Protein AF-A0A3D4LJ20-F1 (afdb_monomer_lite)

Radius of gyration: 19.19 Å; chains: 1; bounding box: 56×27×40 Å

Structure (mmCIF, N/CA/C/O backbone):
data_AF-A0A3D4LJ20-F1
#
_entry.id   AF-A0A3D4LJ20-F1
#
loop_
_atom_site.group_PDB
_atom_site.id
_atom_site.type_symbol
_atom_site.label_atom_id
_atom_site.label_alt_id
_atom_site.label_comp_id
_atom_site.label_asym_id
_atom_site.label_entity_id
_atom_site.label_seq_id
_atom_site.pdbx_PDB_ins_code
_atom_site.Cartn_x
_atom_site.Cartn_y
_atom_site.Cartn_z
_atom_site.occupancy
_atom_site.B_iso_or_equiv
_atom_site.auth_seq_id
_atom_site.auth_comp_id
_atom_site.auth_asym_id
_atom_site.auth_atom_id
_atom_site.pdbx_PDB_model_num
ATOM 1 N N . ASN A 1 1 ? 42.325 -20.662 -25.506 1.00 48.06 1 ASN A N 1
ATOM 2 C CA . ASN A 1 1 ? 42.142 -19.654 -24.440 1.00 48.06 1 ASN A CA 1
ATOM 3 C C . ASN A 1 1 ? 41.198 -18.558 -24.934 1.00 48.06 1 ASN A C 1
ATOM 5 O O . ASN A 1 1 ? 41.685 -17.575 -25.461 1.00 48.06 1 ASN A O 1
ATOM 9 N N . ILE A 1 2 ? 39.873 -18.722 -24.829 1.00 48.69 2 ILE A N 1
ATOM 10 C CA . ILE A 1 2 ? 38.915 -17.617 -25.037 1.00 48.69 2 ILE A CA 1
ATOM 11 C C . ILE A 1 2 ? 37.784 -17.813 -24.024 1.00 48.69 2 ILE A C 1
ATOM 13 O O . ILE A 1 2 ? 36.829 -18.556 -24.241 1.00 48.69 2 ILE A O 1
ATOM 17 N N . LYS A 1 3 ? 37.966 -17.228 -22.838 1.00 50.06 3 LYS A N 1
ATOM 18 C CA . LYS A 1 3 ? 36.996 -17.266 -21.743 1.00 50.06 3 LYS A CA 1
ATOM 19 C C . LYS A 1 3 ? 35.743 -16.490 -22.160 1.00 50.06 3 LYS A C 1
ATOM 21 O O . LYS A 1 3 ? 35.796 -15.276 -22.327 1.00 50.06 3 LYS A O 1
ATOM 26 N N . LYS A 1 4 ? 34.611 -17.197 -22.255 1.00 53.25 4 LYS A N 1
ATOM 27 C CA . LYS A 1 4 ? 33.252 -16.643 -22.153 1.00 53.25 4 LYS A CA 1
ATOM 28 C C . LYS A 1 4 ? 33.198 -15.667 -20.971 1.00 53.25 4 LYS A C 1
ATOM 30 O O . LYS A 1 4 ? 33.192 -16.091 -19.818 1.00 53.25 4 LYS A O 1
ATOM 35 N N . LYS A 1 5 ? 33.112 -14.370 -21.246 1.00 51.69 5 LYS A N 1
ATOM 36 C CA . LYS A 1 5 ? 32.631 -13.379 -20.282 1.00 51.69 5 LYS A CA 1
ATOM 37 C C . LYS A 1 5 ? 31.481 -12.646 -20.956 1.00 51.69 5 LYS A C 1
ATOM 39 O O . LYS A 1 5 ? 31.639 -11.549 -21.469 1.00 51.69 5 LYS A O 1
ATOM 44 N N . ALA A 1 6 ? 30.338 -13.332 -21.028 1.00 54.34 6 ALA A N 1
ATOM 45 C CA . ALA A 1 6 ? 29.075 -12.685 -21.343 1.00 54.34 6 ALA A CA 1
ATOM 46 C C . ALA A 1 6 ? 28.892 -11.571 -20.311 1.00 54.34 6 ALA A C 1
ATOM 48 O O . ALA A 1 6 ? 28.865 -11.823 -19.102 1.00 54.34 6 ALA A O 1
ATOM 49 N N . ASP A 1 7 ? 28.911 -10.341 -20.796 1.00 54.44 7 ASP A N 1
ATOM 50 C CA . ASP A 1 7 ? 28.964 -9.151 -19.978 1.00 54.44 7 ASP A CA 1
ATOM 51 C C . ASP A 1 7 ? 27.621 -8.997 -19.243 1.00 54.44 7 ASP A C 1
ATOM 53 O O . ASP A 1 7 ? 26.632 -8.527 -19.800 1.00 54.44 7 ASP A O 1
ATOM 57 N N . LYS A 1 8 ? 27.560 -9.475 -17.990 1.00 54.47 8 LYS A N 1
ATOM 58 C CA . LYS A 1 8 ? 26.390 -9.482 -17.080 1.00 54.47 8 LYS A CA 1
ATOM 59 C C . LYS A 1 8 ? 25.954 -8.068 -16.637 1.00 54.47 8 LYS A C 1
ATOM 61 O O . LYS A 1 8 ? 25.505 -7.873 -15.512 1.00 54.47 8 LYS A O 1
ATOM 66 N N . ARG A 1 9 ? 26.106 -7.054 -17.490 1.00 52.59 9 ARG A N 1
ATOM 67 C CA . ARG A 1 9 ? 25.834 -5.637 -17.187 1.00 52.59 9 ARG A CA 1
ATOM 68 C C . ARG A 1 9 ? 24.535 -5.108 -17.809 1.00 52.59 9 ARG A C 1
ATOM 70 O O . ARG A 1 9 ? 24.317 -3.904 -17.820 1.00 52.59 9 ARG A O 1
ATOM 77 N N . TYR A 1 10 ? 23.638 -5.996 -18.243 1.00 51.88 10 TYR A N 1
ATOM 78 C CA . TYR A 1 10 ? 22.293 -5.645 -18.730 1.00 51.88 10 TYR A CA 1
ATOM 79 C C . TYR A 1 10 ? 21.265 -5.346 -17.621 1.00 51.88 10 TYR A C 1
ATOM 81 O O . TYR A 1 10 ? 20.086 -5.168 -17.901 1.00 51.88 10 TYR A O 1
ATOM 89 N N . VAL A 1 11 ? 21.685 -5.251 -16.356 1.00 56.62 11 VAL A N 1
ATOM 90 C CA . VAL A 1 11 ? 20.799 -4.944 -15.216 1.00 56.62 11 VAL A CA 1
ATOM 91 C C . VAL A 1 11 ? 20.914 -3.469 -14.825 1.00 56.62 11 VAL A C 1
ATOM 93 O O . VAL A 1 11 ? 21.083 -3.155 -13.652 1.00 56.62 11 VAL A O 1
ATOM 96 N N . ARG A 1 12 ? 20.940 -2.541 -15.793 1.00 50.19 12 ARG A N 1
ATOM 97 C CA . ARG A 1 12 ? 21.157 -1.124 -15.456 1.00 50.19 12 ARG A CA 1
ATOM 98 C C . ARG A 1 12 ? 19.900 -0.306 -15.208 1.00 50.19 12 ARG A C 1
ATOM 100 O O . ARG A 1 12 ? 20.029 0.655 -14.478 1.00 50.19 12 ARG A O 1
ATOM 107 N N . ASN A 1 13 ? 18.715 -0.699 -15.683 1.00 52.22 13 ASN A N 1
ATOM 108 C CA . ASN A 1 13 ? 17.538 0.179 -15.574 1.00 52.22 13 ASN A CA 1
ATOM 109 C C . ASN A 1 13 ? 16.175 -0.529 -15.443 1.00 52.22 13 ASN A C 1
ATOM 111 O O . ASN A 1 13 ? 15.146 0.127 -15.589 1.00 52.22 13 ASN A O 1
ATOM 115 N N . PHE A 1 14 ? 16.114 -1.838 -15.166 1.00 58.50 14 PHE A N 1
ATOM 116 C CA . PHE A 1 14 ? 14.814 -2.459 -14.886 1.00 58.50 14 PHE A CA 1
ATOM 117 C C . PHE A 1 14 ? 14.411 -2.101 -13.456 1.00 58.50 14 PHE A C 1
ATOM 119 O O . PHE A 1 14 ? 14.925 -2.683 -12.497 1.00 58.50 14 PHE A O 1
ATOM 126 N N . ILE A 1 15 ? 13.527 -1.112 -13.310 1.00 65.06 15 ILE A N 1
ATOM 127 C CA . ILE A 1 15 ? 12.830 -0.856 -12.051 1.00 65.06 15 ILE A CA 1
ATOM 128 C C . ILE A 1 15 ? 12.081 -2.147 -11.731 1.00 65.06 15 ILE A C 1
ATOM 130 O O . ILE A 1 15 ? 11.054 -2.453 -12.334 1.00 65.06 15 ILE A O 1
ATOM 134 N N . ASN A 1 16 ? 12.637 -2.955 -10.826 1.00 77.94 16 ASN A N 1
ATOM 135 C CA . ASN A 1 16 ? 11.991 -4.182 -10.397 1.00 77.94 16 ASN A CA 1
ATOM 136 C C . ASN A 1 16 ? 10.791 -3.792 -9.538 1.00 77.94 16 ASN A C 1
ATOM 138 O O . ASN A 1 16 ? 10.896 -3.646 -8.319 1.00 77.94 16 ASN A O 1
ATOM 142 N N . TYR A 1 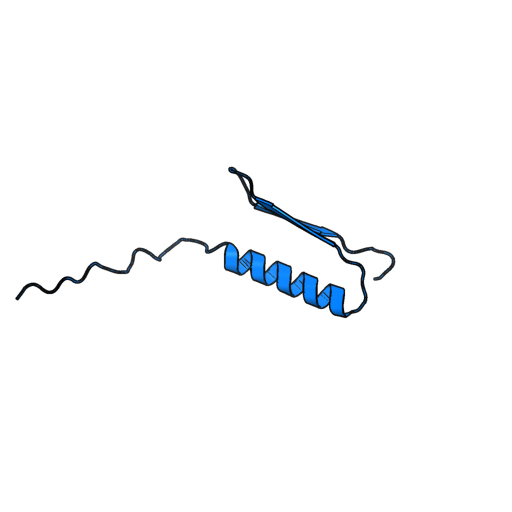17 ? 9.656 -3.594 -10.202 1.00 81.88 17 TYR A N 1
ATOM 143 C CA . TYR A 1 17 ? 8.408 -3.145 -9.604 1.00 81.88 17 TYR A CA 1
ATOM 144 C C . TYR A 1 17 ? 8.009 -4.001 -8.394 1.00 81.88 17 TYR A C 1
ATOM 146 O O . TYR A 1 17 ? 7.460 -3.473 -7.431 1.00 81.88 17 TYR A O 1
ATOM 154 N N . LYS A 1 18 ? 8.395 -5.287 -8.364 1.00 84.81 18 LYS A N 1
ATOM 155 C CA . LYS A 1 18 ? 8.158 -6.198 -7.233 1.00 84.81 18 LYS A CA 1
ATOM 156 C C . LYS A 1 18 ? 8.695 -5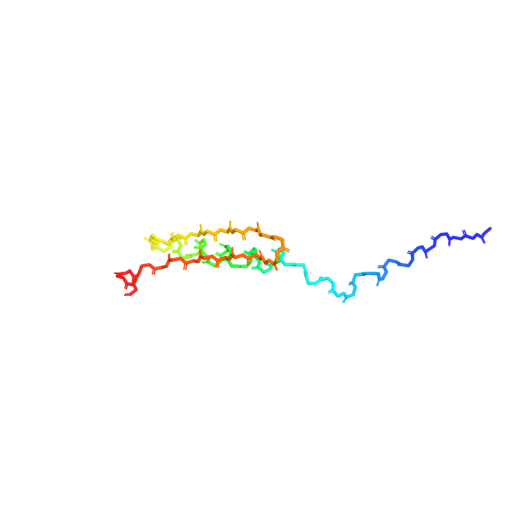.657 -5.907 1.00 84.81 18 LYS A C 1
ATOM 158 O O . LYS A 1 18 ? 8.082 -5.908 -4.876 1.00 84.81 18 LYS A O 1
ATOM 163 N N . ILE A 1 19 ? 9.798 -4.900 -5.914 1.00 87.25 19 ILE A N 1
ATOM 164 C CA . ILE A 1 19 ? 10.346 -4.268 -4.702 1.00 87.25 19 ILE A CA 1
ATOM 165 C C . ILE A 1 19 ? 9.332 -3.270 -4.129 1.00 87.25 19 ILE A C 1
ATOM 167 O O . ILE A 1 19 ? 9.013 -3.333 -2.947 1.00 87.25 19 ILE A O 1
ATOM 171 N N . TYR A 1 20 ? 8.760 -2.416 -4.978 1.00 88.56 20 TYR A N 1
ATOM 172 C CA . TYR A 1 20 ? 7.789 -1.393 -4.583 1.00 88.56 20 TYR A CA 1
ATOM 173 C C . TYR A 1 20 ? 6.469 -2.007 -4.115 1.00 88.56 20 TYR A C 1
ATOM 175 O O . TYR A 1 20 ? 5.945 -1.619 -3.072 1.00 88.56 20 TYR A O 1
ATOM 183 N N . ILE A 1 21 ? 5.967 -3.012 -4.841 1.00 91.19 21 ILE A N 1
ATOM 184 C CA . ILE A 1 21 ? 4.755 -3.746 -4.450 1.00 91.19 21 ILE A CA 1
ATOM 185 C C . ILE A 1 21 ? 4.941 -4.384 -3.072 1.00 91.19 21 ILE A C 1
ATOM 187 O O . ILE A 1 21 ? 4.072 -4.257 -2.210 1.00 91.19 21 ILE A O 1
ATOM 191 N N . ASN A 1 22 ? 6.092 -5.019 -2.834 1.00 91.94 22 ASN A N 1
ATOM 192 C CA . ASN A 1 22 ? 6.397 -5.632 -1.544 1.00 91.94 22 ASN A CA 1
ATOM 193 C C . ASN A 1 22 ? 6.463 -4.597 -0.416 1.00 91.94 22 ASN A C 1
ATOM 195 O O . ASN A 1 22 ? 5.947 -4.857 0.669 1.00 91.94 22 ASN A O 1
ATOM 199 N N . THR A 1 23 ? 7.039 -3.417 -0.661 1.00 94.50 23 THR A N 1
ATOM 200 C CA . THR A 1 23 ? 7.057 -2.328 0.326 1.00 94.50 23 THR A CA 1
ATOM 201 C C . THR A 1 23 ? 5.643 -1.863 0.680 1.00 94.50 23 THR A C 1
ATOM 203 O O . THR A 1 23 ? 5.328 -1.746 1.865 1.00 94.50 23 THR A O 1
ATOM 206 N N . ILE A 1 24 ? 4.765 -1.662 -0.310 1.00 94.06 24 ILE A N 1
ATOM 207 C CA . ILE A 1 24 ? 3.368 -1.256 -0.067 1.00 94.06 24 ILE A CA 1
ATOM 208 C C . ILE A 1 24 ? 2.607 -2.359 0.681 1.00 94.06 24 ILE A C 1
ATOM 210 O O . ILE A 1 24 ? 1.874 -2.075 1.629 1.00 94.06 24 ILE A O 1
ATOM 214 N N . LYS A 1 25 ? 2.820 -3.626 0.309 1.00 94.12 25 LYS A N 1
ATOM 215 C CA . LYS A 1 25 ? 2.214 -4.780 0.985 1.00 94.12 25 LYS A CA 1
ATOM 216 C C . LYS A 1 25 ? 2.669 -4.898 2.440 1.00 94.12 25 LYS A C 1
ATOM 218 O O . LYS A 1 25 ? 1.850 -5.183 3.309 1.00 94.12 25 LYS A O 1
ATOM 223 N N . ASN A 1 26 ? 3.946 -4.643 2.723 1.00 95.88 26 ASN A N 1
ATOM 224 C CA . ASN A 1 26 ? 4.446 -4.599 4.094 1.00 95.88 26 ASN A CA 1
ATOM 225 C C . ASN A 1 26 ? 3.792 -3.468 4.892 1.00 95.88 26 ASN A C 1
ATOM 227 O O . ASN A 1 26 ? 3.322 -3.724 5.994 1.00 95.88 26 ASN A O 1
ATOM 231 N N . ALA A 1 27 ? 3.690 -2.260 4.333 1.00 94.81 27 ALA A N 1
ATOM 232 C CA . ALA A 1 27 ? 3.005 -1.150 4.997 1.00 94.81 27 ALA A CA 1
ATOM 233 C C . ALA A 1 27 ? 1.531 -1.478 5.302 1.00 94.81 27 ALA A C 1
ATOM 235 O O . ALA A 1 27 ? 1.062 -1.227 6.409 1.00 94.81 27 ALA A O 1
ATOM 236 N N . TYR A 1 28 ? 0.821 -2.110 4.361 1.00 95.69 28 TYR A N 1
ATOM 237 C CA . TYR A 1 28 ? -0.530 -2.630 4.588 1.00 95.69 28 TYR A CA 1
ATOM 238 C C . TYR A 1 28 ? -0.582 -3.632 5.751 1.00 95.69 28 TYR A C 1
ATOM 240 O O . TYR A 1 28 ? -1.433 -3.505 6.628 1.00 95.69 28 TYR A O 1
ATOM 248 N N . ASN A 1 29 ? 0.339 -4.599 5.795 1.00 95.31 29 ASN A N 1
ATOM 249 C CA . ASN A 1 29 ? 0.383 -5.587 6.873 1.00 95.31 29 ASN A CA 1
ATOM 250 C C . ASN A 1 29 ? 0.622 -4.933 8.242 1.00 95.31 29 ASN A C 1
ATOM 252 O O . ASN A 1 29 ? 0.015 -5.355 9.222 1.00 95.31 29 ASN A O 1
ATOM 256 N N . GLU A 1 30 ? 1.473 -3.906 8.319 1.00 95.56 30 GLU A N 1
ATOM 257 C CA . GLU A 1 30 ? 1.681 -3.151 9.560 1.00 95.56 30 GLU A CA 1
ATOM 258 C C . GLU A 1 30 ? 0.407 -2.420 10.006 1.00 95.56 30 GLU A C 1
ATOM 260 O O . GLU A 1 30 ? 0.096 -2.430 11.192 1.00 95.56 30 GLU A O 1
ATOM 265 N N . ILE A 1 31 ? -0.380 -1.870 9.074 1.00 91.38 31 ILE A N 1
ATOM 266 C CA . ILE A 1 31 ? -1.686 -1.260 9.381 1.00 91.38 31 ILE A CA 1
ATOM 267 C C . ILE A 1 31 ? -2.669 -2.309 9.915 1.00 91.38 31 ILE A C 1
ATOM 269 O O . ILE A 1 31 ? -3.336 -2.072 10.914 1.00 91.38 31 ILE A O 1
ATOM 273 N N . VAL A 1 32 ? -2.753 -3.486 9.294 1.00 93.25 32 VAL A N 1
ATOM 274 C CA . VAL A 1 32 ? -3.667 -4.546 9.762 1.00 93.25 32 VAL A CA 1
ATOM 275 C C . VAL A 1 32 ? -3.280 -5.037 11.161 1.00 93.25 32 VAL A C 1
ATOM 277 O O . VAL A 1 32 ? -4.153 -5.312 11.985 1.00 93.25 32 VAL A O 1
ATOM 280 N N . LYS A 1 33 ? -1.979 -5.089 11.479 1.00 94.88 33 LYS A N 1
ATOM 281 C CA . LYS A 1 33 ? -1.491 -5.462 12.817 1.00 94.88 33 LYS A CA 1
ATOM 282 C C . LYS A 1 33 ? -1.928 -4.500 13.923 1.00 94.88 33 LYS A C 1
ATOM 284 O O . LYS A 1 33 ? -1.990 -4.930 15.071 1.00 94.88 33 LYS A O 1
ATOM 289 N N . THR A 1 34 ? -2.250 -3.241 13.617 1.00 92.56 34 THR A N 1
ATOM 290 C CA . THR A 1 34 ? -2.787 -2.307 14.624 1.00 92.56 34 THR A CA 1
ATOM 291 C C . THR A 1 34 ? -4.257 -2.575 14.966 1.00 92.56 34 THR A C 1
ATOM 293 O O . THR A 1 34 ? -4.800 -1.930 15.859 1.00 92.56 34 THR A O 1
ATOM 296 N N . GLY A 1 35 ? -4.905 -3.532 14.288 1.00 89.94 35 GLY A N 1
ATOM 297 C CA . GLY A 1 35 ? -6.323 -3.859 14.457 1.00 89.94 35 GLY A CA 1
ATOM 298 C C . GLY A 1 35 ? -7.254 -3.080 13.524 1.00 89.94 35 GLY A C 1
ATOM 299 O O . GLY A 1 35 ? -8.472 -3.211 13.628 1.00 89.94 35 GLY A O 1
ATOM 300 N N . ILE A 1 36 ? -6.705 -2.280 12.605 1.00 91.88 36 ILE A N 1
ATOM 301 C CA . ILE A 1 36 ? -7.482 -1.572 11.585 1.00 91.88 36 ILE A CA 1
ATOM 302 C C . ILE A 1 36 ? -7.888 -2.556 10.479 1.00 91.88 36 ILE A C 1
ATOM 304 O O . ILE A 1 36 ? -7.036 -3.211 9.878 1.00 91.88 36 ILE A O 1
ATOM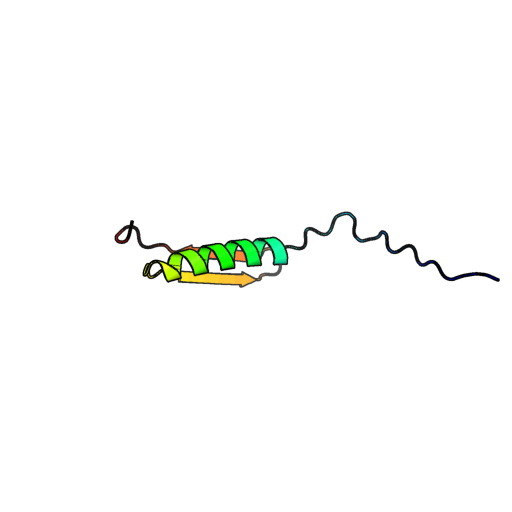 308 N N . ASP A 1 37 ? -9.185 -2.603 10.154 1.00 91.94 37 ASP A N 1
ATOM 309 C CA . ASP A 1 37 ? -9.732 -3.379 9.026 1.00 91.94 37 ASP A CA 1
ATOM 310 C C . ASP A 1 37 ? -9.431 -2.691 7.682 1.00 91.94 37 ASP A C 1
ATOM 312 O O . ASP A 1 37 ? -10.302 -2.146 6.997 1.00 91.94 37 ASP A O 1
ATOM 316 N N . ALA A 1 38 ? -8.147 -2.632 7.337 1.00 92.81 38 ALA A N 1
ATOM 317 C CA . ALA A 1 38 ? -7.702 -2.163 6.039 1.00 92.81 38 ALA A CA 1
ATOM 318 C C . ALA A 1 38 ? -7.909 -3.256 4.980 1.00 92.81 38 ALA A C 1
ATOM 320 O O . ALA A 1 38 ? -7.790 -4.446 5.262 1.00 92.81 38 ALA A O 1
ATOM 321 N N . LYS A 1 39 ? -8.142 -2.857 3.724 1.00 94.75 39 LYS A N 1
ATOM 322 C CA . LYS A 1 39 ? -8.223 -3.782 2.578 1.00 94.75 39 LYS A CA 1
ATOM 323 C C . LYS A 1 39 ? -7.123 -3.500 1.569 1.00 94.75 39 LYS A C 1
ATOM 325 O O . LYS A 1 39 ? -6.824 -2.337 1.301 1.00 94.75 39 LYS A O 1
ATOM 330 N N . PHE A 1 40 ? -6.578 -4.561 0.984 1.00 94.94 40 PHE A N 1
ATOM 331 C CA . PHE A 1 40 ? -5.569 -4.507 -0.071 1.00 94.94 40 PHE A CA 1
ATOM 332 C C . PHE A 1 40 ? -6.080 -5.226 -1.321 1.00 94.94 40 PHE A C 1
ATOM 334 O O . PHE A 1 40 ? -6.464 -6.392 -1.253 1.00 94.94 40 PHE A O 1
ATOM 341 N N . GLU A 1 41 ? -6.060 -4.540 -2.459 1.00 95.25 41 GLU A N 1
ATOM 342 C CA . GLU A 1 41 ? -6.386 -5.091 -3.777 1.00 95.25 41 GLU A CA 1
ATOM 343 C C . GLU A 1 41 ? -5.215 -4.807 -4.727 1.00 95.25 41 GLU A C 1
ATOM 345 O O . GLU A 1 41 ? -4.665 -3.702 -4.732 1.00 95.25 41 GLU A O 1
ATOM 350 N N . GLN A 1 42 ? -4.844 -5.800 -5.533 1.00 92.88 42 GLN A N 1
ATOM 351 C CA . GLN A 1 42 ? -3.833 -5.676 -6.580 1.00 92.88 42 GLN A CA 1
ATOM 352 C C . GLN A 1 42 ? -4.419 -6.219 -7.882 1.00 92.88 42 GLN A C 1
ATOM 354 O O . GLN A 1 42 ? -4.834 -7.375 -7.920 1.00 92.88 42 GLN A O 1
ATOM 359 N N . ASN A 1 43 ? -4.408 -5.403 -8.933 1.00 94.12 43 ASN A N 1
ATOM 360 C CA . ASN A 1 43 ? -4.815 -5.797 -10.279 1.00 94.12 43 ASN A CA 1
ATOM 361 C C . ASN A 1 43 ? -3.663 -5.519 -11.246 1.00 94.12 43 ASN A C 1
ATOM 363 O O . ASN A 1 43 ? -3.140 -4.408 -11.287 1.00 94.12 43 ASN A O 1
ATOM 367 N N . GLU A 1 44 ? -3.260 -6.525 -12.012 1.00 89.12 44 GLU A N 1
ATOM 368 C CA . GLU A 1 44 ? -2.210 -6.412 -13.025 1.00 89.12 44 GLU A CA 1
ATOM 369 C C . GLU A 1 44 ? -2.881 -6.464 -14.399 1.00 89.12 44 GLU A C 1
ATOM 371 O O . GLU A 1 44 ? -3.605 -7.409 -14.711 1.00 89.12 44 GLU A O 1
ATOM 376 N N . SER A 1 45 ? -2.700 -5.400 -15.174 1.00 91.62 45 SER A N 1
ATOM 377 C CA . SER A 1 45 ? -3.172 -5.276 -16.553 1.00 91.62 45 SER A CA 1
ATOM 378 C C . SER A 1 45 ? -1.976 -5.161 -17.495 1.00 91.62 45 SER A C 1
ATOM 380 O O . SER A 1 45 ? -0.837 -5.036 -17.042 1.00 91.62 45 SER A O 1
ATOM 382 N N . GLU A 1 46 ? -2.228 -5.191 -18.803 1.00 88.19 46 GLU A N 1
ATOM 383 C CA . GLU A 1 46 ? -1.176 -5.012 -19.810 1.00 88.19 46 GLU A CA 1
ATOM 384 C C . GLU A 1 46 ? -0.531 -3.615 -19.741 1.00 88.19 46 GLU A C 1
ATOM 386 O O . GLU A 1 46 ? 0.663 -3.482 -20.003 1.00 88.19 46 GLU A O 1
ATOM 391 N N . ASP A 1 47 ? -1.289 -2.597 -19.316 1.00 92.44 47 ASP A N 1
ATOM 392 C CA . ASP A 1 47 ? -0.845 -1.198 -19.293 1.00 92.44 47 ASP A CA 1
ATOM 393 C C . ASP A 1 47 ? -0.251 -0.768 -17.943 1.00 92.44 47 ASP A C 1
ATOM 395 O O . ASP A 1 47 ? 0.657 0.066 -17.883 1.00 92.44 47 ASP A O 1
ATOM 399 N N . TYR A 1 48 ? -0.780 -1.294 -16.836 1.00 90.06 48 TYR A N 1
ATOM 400 C CA . TYR A 1 48 ? -0.374 -0.888 -15.491 1.00 90.06 48 TYR A CA 1
ATOM 401 C C . TYR A 1 48 ? -0.702 -1.919 -14.409 1.00 90.06 48 TYR A C 1
ATOM 403 O O . TYR A 1 48 ? -1.569 -2.785 -14.550 1.00 90.06 48 TYR A O 1
ATOM 411 N N . ILE A 1 49 ? -0.035 -1.755 -13.267 1.00 89.81 49 ILE A N 1
ATOM 412 C CA . ILE A 1 49 ? -0.347 -2.457 -12.024 1.00 89.81 49 ILE A CA 1
ATOM 413 C C . ILE A 1 49 ? -1.087 -1.482 -11.111 1.00 89.81 49 ILE A C 1
ATOM 415 O O . ILE A 1 49 ? -0.520 -0.480 -10.675 1.00 89.81 49 ILE A O 1
ATOM 419 N N . GLU A 1 50 ? -2.349 -1.773 -10.809 1.00 93.75 50 GLU A N 1
ATOM 420 C CA . GLU A 1 50 ? -3.138 -1.028 -9.833 1.00 93.75 50 GLU A CA 1
ATOM 421 C C . GLU A 1 50 ? -2.968 -1.652 -8.448 1.00 93.75 50 GLU A C 1
ATOM 423 O O . GLU A 1 50 ? -3.197 -2.848 -8.257 1.00 93.75 50 GLU A O 1
ATOM 428 N N . ILE A 1 51 ? -2.612 -0.825 -7.465 1.00 94.00 51 ILE A N 1
ATOM 429 C CA . ILE A 1 51 ? -2.620 -1.198 -6.049 1.00 94.00 51 ILE A CA 1
ATOM 430 C C . ILE A 1 51 ? -3.573 -0.267 -5.313 1.00 94.00 51 ILE A C 1
ATOM 432 O O . ILE A 1 51 ? -3.421 0.954 -5.358 1.00 94.00 51 ILE A O 1
ATOM 436 N N . LYS A 1 52 ? -4.544 -0.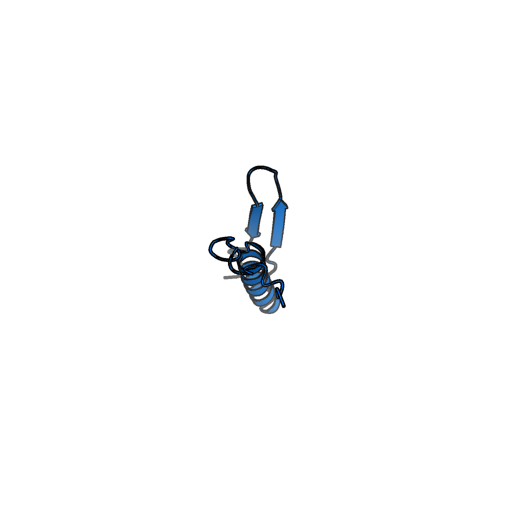845 -4.606 1.00 95.06 52 LYS A N 1
ATOM 437 C CA . LYS A 1 52 ? -5.561 -0.108 -3.854 1.00 95.06 52 LYS A CA 1
ATOM 438 C C . LYS A 1 52 ? -5.517 -0.525 -2.391 1.00 95.06 52 LYS A C 1
ATOM 440 O O . LYS A 1 52 ? -5.797 -1.673 -2.055 1.00 95.06 52 LYS A O 1
ATOM 445 N N . VAL A 1 53 ? -5.190 0.429 -1.524 1.00 93.75 53 VAL A N 1
ATOM 446 C CA . VAL A 1 53 ? -5.260 0.270 -0.068 1.00 93.75 53 VAL A CA 1
ATOM 447 C C . VAL A 1 53 ? -6.430 1.09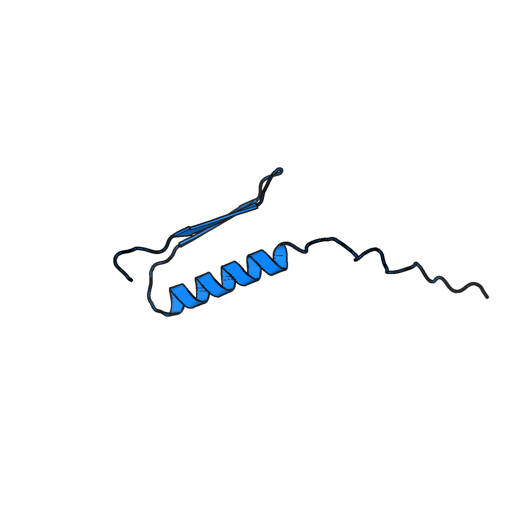8 0.445 1.00 93.75 53 VAL A C 1
ATOM 449 O O . VAL A 1 53 ? -6.483 2.307 0.227 1.00 93.75 53 VAL A O 1
ATOM 452 N N . LYS A 1 54 ? -7.390 0.456 1.110 1.00 93.94 54 LYS A N 1
ATOM 453 C CA . LYS A 1 54 ? -8.555 1.119 1.711 1.00 93.94 54 LYS A CA 1
ATOM 454 C C . LYS A 1 54 ? -8.378 1.106 3.222 1.00 93.94 54 LYS A C 1
ATOM 456 O O . LYS A 1 54 ? -8.364 0.031 3.810 1.00 93.94 54 LYS A O 1
ATOM 461 N N . ILE A 1 55 ? -8.252 2.284 3.832 1.00 91.75 55 ILE A N 1
ATOM 462 C CA . ILE A 1 55 ? -8.134 2.453 5.287 1.00 91.75 55 ILE A CA 1
ATOM 463 C C . ILE A 1 55 ? -9.404 3.163 5.782 1.00 91.75 55 ILE A C 1
ATOM 465 O O . ILE A 1 55 ? -9.717 4.253 5.290 1.00 91.75 55 ILE A O 1
ATOM 469 N N . PRO A 1 56 ? -10.172 2.572 6.711 1.00 90.94 56 PRO A N 1
ATOM 470 C CA . PRO A 1 56 ? -11.381 3.195 7.233 1.00 90.94 56 PRO A CA 1
ATOM 471 C C . PRO A 1 56 ? -11.041 4.436 8.071 1.00 90.94 56 PRO A C 1
ATOM 473 O O . PRO A 1 56 ? -10.345 4.356 9.076 1.00 90.94 56 PRO A O 1
ATOM 476 N N . LYS A 1 57 ? -11.605 5.594 7.701 1.00 83.69 57 LYS A N 1
ATOM 477 C CA . LYS A 1 57 ? -11.405 6.866 8.425 1.00 83.69 57 LYS A CA 1
ATOM 478 C C . LYS A 1 57 ? -11.924 6.856 9.865 1.00 83.69 57 LYS A C 1
ATOM 480 O O . LYS A 1 57 ? -11.514 7.692 10.649 1.00 83.69 57 LYS A O 1
ATOM 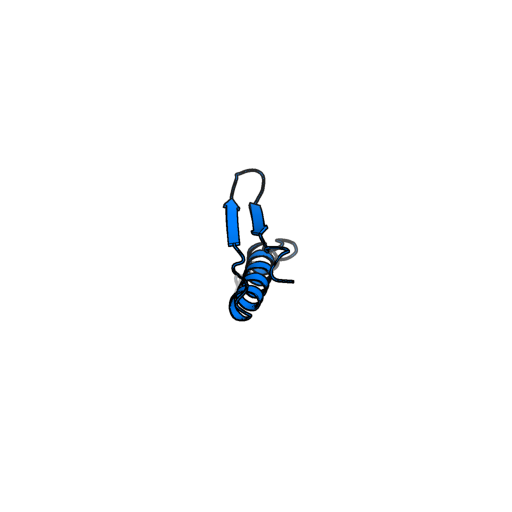485 N N . LYS A 1 58 ? -12.846 5.946 10.199 1.00 73.06 58 LYS A N 1
ATOM 486 C CA . LYS A 1 58 ? -13.399 5.804 11.558 1.00 73.06 58 LYS A CA 1
ATOM 487 C C . LYS A 1 58 ? -12.432 5.125 12.538 1.00 73.06 58 LYS A C 1
ATOM 489 O O . LYS A 1 58 ? -12.748 5.054 13.718 1.00 73.06 58 LYS A O 1
ATOM 494 N N . SER A 1 59 ? -11.314 4.596 12.045 1.00 58.06 59 SER A N 1
ATOM 495 C CA . SER A 1 59 ? -10.299 3.889 12.835 1.00 58.06 59 SER A CA 1
ATOM 496 C C . SER A 1 59 ? -8.995 4.687 12.977 1.00 58.06 59 SER A C 1
ATOM 498 O O . SER A 1 59 ? -7.996 4.119 13.410 1.00 58.06 59 SER A O 1
ATOM 500 N N . ILE A 1 60 ? -9.004 5.966 12.577 1.00 57.38 60 ILE A N 1
ATOM 501 C CA . ILE A 1 60 ? -7.909 6.938 12.720 1.00 57.38 60 ILE A CA 1
ATOM 502 C C . ILE A 1 60 ? -8.356 8.010 13.711 1.00 57.38 60 ILE A C 1
ATOM 504 O O . ILE A 1 60 ? -9.539 8.412 13.616 1.00 57.38 60 ILE A O 1
#

pLDDT: mean 80.71, std 17.43, range [48.06, 95.88]

Sequence (60 aa):
NIKKKADKRYVRNFINYKIYINTIKNAYNEIVKTGIDAKFEQNESEDYIEIKVKIPKKSI

Secondary structure (DSSP, 8-state):
-----------SS---HHHHHHHHHHHHHHHHHTT---EEEEEE-SS-EEEEEE--GGG-

Foldseek 3Di:
DDDDPPPPPPPDDPPPCVVVVVVVVVVLVVCVVVVWPKDWDWDDDPVDIDIDIGTDPVVD